Protein AF-A0A6J3FGK7-F1 (afdb_monomer_lite)

pLDDT: mean 84.32, std 15.36, range [31.31, 96.38]

Organism: Sapajus apella (NCBI:txid9515)

Sequence (147 aa):
MDGSLNFNWTGQDYKRGFGILNDKGEGEFWLGNDCLHLLTQSGSVLRVESEDWAGKEAYAEYHFRVGYEAKALQVSFYEGTAGDALIEGSVEEGTEYTSHNNMQFSTFDRDADQWEESCAEVYGGGWWYQLPSSQSQWRLLPLWGLL

Structure (mmCIF, N/CA/C/O backbone):
data_AF-A0A6J3FGK7-F1
#
_entry.id   AF-A0A6J3FGK7-F1
#
loop_
_atom_site.group_PDB
_atom_site.id
_atom_site.type_symbol
_atom_site.label_atom_id
_atom_site.label_alt_id
_atom_site.label_comp_id
_atom_site.label_asym_id
_atom_site.label_entity_id
_atom_site.label_seq_id
_atom_site.pdbx_PDB_ins_code
_atom_site.Cartn_x
_atom_site.Cartn_y
_atom_site.Cartn_z
_atom_site.occupancy
_atom_site.B_iso_or_equiv
_atom_site.auth_seq_id
_atom_site.auth_comp_id
_atom_site.auth_asym_id
_atom_site.auth_atom_id
_atom_site.pdbx_PDB_model_num
ATOM 1 N N . MET A 1 1 ? 12.632 -12.298 -0.600 1.00 63.03 1 MET A N 1
ATOM 2 C CA . MET A 1 1 ? 12.355 -11.558 -1.851 1.00 63.03 1 MET A CA 1
ATOM 3 C C . MET A 1 1 ? 13.676 -11.200 -2.509 1.00 63.03 1 MET A C 1
ATOM 5 O O . MET A 1 1 ? 14.653 -11.044 -1.783 1.00 63.03 1 MET A O 1
ATOM 9 N N . ASP A 1 2 ? 13.742 -11.168 -3.840 1.00 72.94 2 ASP A N 1
ATOM 10 C CA . ASP A 1 2 ? 15.004 -11.060 -4.594 1.00 72.94 2 ASP A CA 1
ATOM 11 C C . ASP A 1 2 ? 15.118 -9.794 -5.462 1.00 72.94 2 ASP A C 1
ATOM 13 O O . ASP A 1 2 ? 16.180 -9.547 -6.035 1.00 72.94 2 ASP A O 1
ATOM 17 N N . GLY A 1 3 ? 14.070 -8.964 -5.511 1.00 76.25 3 GLY A N 1
ATOM 18 C CA . GLY A 1 3 ? 14.032 -7.707 -6.256 1.00 76.25 3 GLY A CA 1
ATOM 19 C C . GLY A 1 3 ? 14.060 -7.895 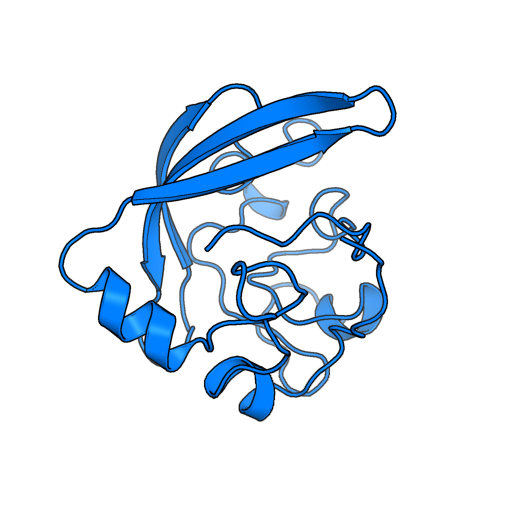-7.772 1.00 76.25 3 GLY A C 1
ATOM 20 O O . GLY A 1 3 ? 14.494 -6.993 -8.491 1.00 76.25 3 GLY A O 1
ATOM 21 N N . SER A 1 4 ? 13.678 -9.074 -8.266 1.00 79.62 4 SER A N 1
ATOM 22 C CA . SER A 1 4 ? 13.744 -9.411 -9.689 1.00 79.62 4 SER A CA 1
ATOM 23 C C . SER A 1 4 ? 12.574 -8.849 -10.500 1.00 79.62 4 SER A C 1
ATOM 25 O O . SER A 1 4 ? 12.721 -8.628 -11.708 1.00 79.62 4 SER A O 1
ATOM 27 N N . LEU A 1 5 ? 11.429 -8.580 -9.866 1.00 82.50 5 LEU A N 1
ATOM 28 C CA . LEU A 1 5 ? 10.261 -8.004 -10.516 1.00 82.50 5 LEU A CA 1
ATOM 29 C C . LEU A 1 5 ? 10.319 -6.472 -10.475 1.00 82.50 5 LEU A C 1
ATOM 31 O O . LEU A 1 5 ? 10.303 -5.844 -9.420 1.00 82.50 5 LEU A O 1
ATOM 35 N N . ASN A 1 6 ? 10.315 -5.843 -11.651 1.00 85.69 6 ASN A N 1
ATOM 36 C CA . ASN A 1 6 ? 10.033 -4.413 -11.747 1.00 85.69 6 ASN A CA 1
ATOM 37 C C . ASN A 1 6 ? 8.539 -4.192 -11.480 1.00 85.69 6 ASN A C 1
ATOM 39 O O . ASN A 1 6 ? 7.727 -4.883 -12.081 1.00 85.69 6 ASN A O 1
ATOM 43 N N . PHE A 1 7 ? 8.176 -3.237 -10.625 1.00 89.75 7 PHE A N 1
ATOM 44 C CA . PHE A 1 7 ? 6.780 -2.903 -10.320 1.00 89.75 7 PHE A CA 1
ATOM 45 C C . PHE A 1 7 ? 6.258 -1.689 -11.106 1.00 89.75 7 PHE A C 1
ATOM 47 O O . PHE A 1 7 ? 5.099 -1.320 -10.965 1.00 89.75 7 PHE A O 1
ATOM 54 N N . ASN A 1 8 ? 7.059 -1.073 -11.978 1.00 91.62 8 ASN A N 1
ATOM 55 C CA . ASN A 1 8 ? 6.625 0.059 -12.798 1.00 91.62 8 ASN A CA 1
ATOM 56 C C . ASN A 1 8 ? 5.757 -0.388 -13.994 1.00 91.62 8 ASN A C 1
ATOM 58 O O . ASN A 1 8 ? 6.203 -0.378 -15.143 1.00 91.62 8 ASN A O 1
ATOM 62 N N . TRP A 1 9 ? 4.528 -0.819 -13.703 1.00 93.38 9 TRP A N 1
ATOM 63 C CA . TRP A 1 9 ? 3.540 -1.314 -14.667 1.00 93.38 9 TRP A CA 1
ATOM 64 C C . TRP A 1 9 ? 2.370 -0.349 -14.873 1.00 93.38 9 TRP A C 1
ATOM 66 O O . TRP A 1 9 ? 2.145 0.563 -14.076 1.00 93.38 9 TRP A O 1
ATOM 76 N N . THR A 1 10 ? 1.617 -0.562 -15.956 1.00 95.06 10 THR A N 1
ATOM 77 C CA . THR A 1 10 ? 0.468 0.284 -16.306 1.00 95.06 10 THR A CA 1
ATOM 78 C C . THR A 1 10 ? -0.690 0.102 -15.328 1.00 95.06 10 THR A C 1
ATOM 80 O O . THR A 1 10 ? -0.820 -0.929 -14.657 1.00 95.06 10 THR A O 1
ATOM 83 N N . GLY A 1 11 ? -1.625 1.051 -15.320 1.00 93.44 11 GLY A N 1
ATOM 84 C CA . GLY A 1 11 ? -2.871 0.923 -14.566 1.00 93.44 11 GLY A CA 1
ATOM 85 C C . GLY A 1 11 ? -3.690 -0.311 -14.967 1.00 93.44 11 GLY A C 1
ATOM 86 O O . GLY A 1 11 ? -4.378 -0.901 -14.131 1.00 93.44 11 GLY A O 1
ATOM 87 N N . GLN A 1 12 ? -3.604 -0.747 -16.230 1.00 95.12 12 GLN A N 1
ATOM 88 C CA . GLN A 1 12 ? -4.272 -1.967 -16.694 1.00 95.12 12 GLN A CA 1
ATOM 89 C C . GLN A 1 12 ? -3.632 -3.236 -16.116 1.00 95.12 12 GLN A C 1
ATOM 91 O O . GLN A 1 12 ? -4.358 -4.169 -15.760 1.00 95.12 12 GLN A O 1
ATOM 96 N N . ASP A 1 13 ? -2.308 -3.269 -16.003 1.00 95.56 13 ASP A N 1
ATOM 97 C CA . ASP A 1 13 ? -1.581 -4.393 -15.411 1.00 95.56 13 ASP A CA 1
ATOM 98 C C . ASP A 1 13 ? -1.860 -4.477 -13.909 1.00 95.56 13 ASP A C 1
ATOM 100 O O . ASP A 1 13 ? -2.252 -5.531 -13.419 1.00 95.56 13 ASP A O 1
ATOM 104 N N . TYR A 1 14 ? -1.801 -3.352 -13.189 1.00 94.38 14 TYR A N 1
ATOM 105 C CA . TYR A 1 14 ? -2.174 -3.284 -11.771 1.00 94.38 14 TYR A CA 1
ATOM 106 C C . TYR A 1 14 ? -3.629 -3.680 -11.507 1.00 94.38 14 TYR A C 1
ATOM 108 O O . TYR A 1 14 ? -3.944 -4.242 -10.458 1.00 94.38 14 TYR A O 1
ATOM 116 N N . LYS A 1 15 ? -4.534 -3.434 -12.460 1.00 93.75 15 LYS A N 1
ATOM 117 C CA . LYS A 1 15 ? -5.927 -3.885 -12.371 1.00 93.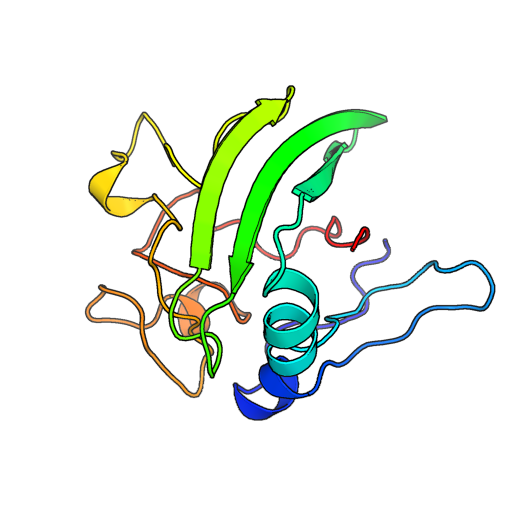75 15 LYS A CA 1
ATOM 118 C C . LYS A 1 15 ? -6.049 -5.411 -12.454 1.00 93.75 15 LYS A C 1
ATOM 120 O O . LYS A 1 15 ? -6.829 -5.989 -11.700 1.00 93.75 15 LYS A O 1
ATOM 125 N N . ARG A 1 16 ? -5.275 -6.048 -13.340 1.00 94.88 16 ARG A N 1
ATOM 126 C CA . ARG A 1 16 ? -5.302 -7.501 -13.598 1.00 94.88 16 ARG A CA 1
ATOM 127 C C . ARG A 1 16 ? -4.434 -8.322 -12.645 1.00 94.88 16 ARG A C 1
ATOM 129 O O . ARG A 1 16 ? -4.770 -9.474 -12.397 1.00 94.88 16 ARG A O 1
ATOM 136 N N . GLY A 1 17 ? -3.361 -7.733 -12.134 1.00 94.25 17 GLY A N 1
ATOM 137 C CA . GLY A 1 17 ? -2.305 -8.431 -11.413 1.00 94.25 17 GLY A CA 1
ATOM 138 C C . GLY A 1 17 ? -1.183 -8.915 -12.335 1.00 94.25 17 GLY A C 1
ATOM 139 O O . GLY A 1 17 ? -1.370 -9.092 -13.541 1.00 94.25 17 GLY A O 1
ATOM 140 N N . PHE A 1 18 ? -0.001 -9.099 -11.757 1.00 94.56 18 PHE A N 1
ATOM 141 C CA . PHE A 1 18 ? 1.223 -9.522 -12.441 1.00 94.56 18 PHE A CA 1
ATOM 142 C C . PHE A 1 18 ? 2.198 -10.168 -11.447 1.00 94.56 18 PHE A C 1
ATOM 144 O O . PHE A 1 18 ? 1.997 -10.091 -10.240 1.00 94.56 18 PHE A O 1
ATOM 151 N N . GLY A 1 19 ? 3.270 -10.781 -11.949 1.00 92.19 19 GLY A N 1
ATOM 152 C CA . GLY A 1 19 ? 4.246 -11.510 -11.133 1.00 92.19 19 GLY A CA 1
ATOM 153 C C . GLY A 1 19 ? 3.903 -12.988 -10.959 1.00 92.19 19 GLY A C 1
ATOM 154 O O . GLY A 1 19 ? 2.936 -13.489 -11.538 1.00 92.19 19 GLY A O 1
ATOM 155 N N . ILE A 1 20 ? 4.768 -13.714 -10.250 1.00 89.75 20 ILE A N 1
ATOM 156 C CA . ILE A 1 20 ? 4.742 -15.182 -10.194 1.00 89.75 20 ILE A CA 1
ATOM 157 C C . ILE A 1 20 ? 5.121 -15.645 -8.790 1.00 89.75 20 ILE A C 1
ATOM 159 O O . ILE A 1 20 ? 6.101 -15.176 -8.217 1.00 89.75 20 ILE A O 1
ATOM 163 N N . LEU A 1 21 ? 4.370 -16.623 -8.287 1.00 86.88 21 LEU A N 1
ATOM 164 C CA . LEU A 1 21 ? 4.712 -17.399 -7.101 1.00 86.88 21 LEU A CA 1
ATOM 165 C C . LEU A 1 21 ? 5.201 -18.788 -7.513 1.00 86.88 21 LEU A C 1
ATOM 167 O O . LEU A 1 21 ? 4.692 -19.376 -8.471 1.00 86.88 21 LEU A O 1
ATOM 171 N N . ASN A 1 22 ? 6.177 -19.321 -6.786 1.00 88.81 22 ASN A N 1
ATOM 172 C CA . ASN A 1 22 ? 6.575 -20.718 -6.901 1.00 88.81 22 ASN A CA 1
ATOM 173 C C . ASN A 1 22 ? 5.594 -21.638 -6.141 1.00 88.81 22 ASN A C 1
ATOM 175 O O . ASN A 1 22 ? 4.685 -21.181 -5.448 1.00 88.81 22 ASN A O 1
ATOM 179 N N . ASP A 1 23 ? 5.811 -22.953 -6.217 1.00 91.50 23 ASP A N 1
ATOM 180 C CA . ASP A 1 23 ? 4.948 -23.959 -5.573 1.00 91.50 23 ASP A CA 1
ATOM 181 C C . ASP A 1 23 ? 4.896 -23.865 -4.032 1.00 91.50 23 ASP A C 1
ATOM 183 O O . ASP A 1 23 ? 4.075 -24.526 -3.396 1.00 91.50 23 ASP A O 1
ATOM 187 N N . LYS A 1 24 ? 5.775 -23.065 -3.416 1.00 88.50 24 LYS A N 1
ATOM 188 C CA . LYS A 1 24 ? 5.813 -22.797 -1.972 1.00 88.50 24 LYS A CA 1
ATOM 189 C C . LYS A 1 24 ? 5.143 -21.474 -1.587 1.00 88.50 24 LYS A C 1
ATOM 191 O O . LYS A 1 24 ? 5.144 -21.132 -0.410 1.00 88.50 24 LYS A O 1
ATOM 196 N N . GLY A 1 25 ? 4.583 -20.742 -2.551 1.00 84.38 25 GLY A N 1
ATOM 197 C CA . GLY A 1 25 ? 4.017 -19.412 -2.325 1.00 84.38 25 GLY A CA 1
ATOM 198 C C . GLY A 1 25 ? 5.071 -18.309 -2.205 1.00 84.38 25 GLY A C 1
ATOM 199 O O . GLY A 1 25 ? 4.755 -17.220 -1.744 1.00 84.38 25 GLY A O 1
ATOM 200 N N . GLU A 1 26 ? 6.315 -18.568 -2.612 1.00 85.62 26 GLU A N 1
ATOM 201 C CA . GLU A 1 26 ? 7.391 -17.577 -2.578 1.00 85.62 26 GLU A CA 1
ATOM 202 C C . GLU A 1 26 ? 7.526 -16.923 -3.959 1.00 85.62 26 GLU A C 1
ATOM 204 O O . GLU A 1 26 ? 7.550 -17.608 -4.985 1.00 85.62 26 GLU A O 1
ATOM 209 N N . GLY A 1 27 ? 7.644 -15.601 -3.995 1.00 87.19 27 GLY A N 1
ATOM 210 C CA . GLY A 1 27 ? 7.825 -14.838 -5.225 1.00 87.19 27 GLY A CA 1
ATOM 211 C C . GLY A 1 27 ? 7.409 -13.385 -5.052 1.00 87.19 27 GLY A C 1
ATOM 212 O O . GLY A 1 27 ? 7.009 -12.970 -3.966 1.00 87.19 27 GLY A O 1
ATOM 213 N N . GLU A 1 28 ? 7.513 -12.620 -6.132 1.00 88.56 28 GLU A N 1
ATOM 214 C CA . GLU A 1 28 ? 7.091 -11.222 -6.187 1.00 88.56 28 GLU A CA 1
ATOM 215 C C . GLU A 1 28 ? 5.897 -11.125 -7.131 1.00 88.56 28 GLU A C 1
ATOM 217 O O . GLU A 1 28 ? 5.937 -11.617 -8.266 1.00 88.56 28 GLU A O 1
ATOM 222 N N . PHE A 1 29 ? 4.807 -10.535 -6.649 1.00 91.94 29 PHE A N 1
ATOM 223 C CA . PHE A 1 29 ? 3.589 -10.389 -7.430 1.00 91.94 29 PHE A CA 1
ATOM 224 C C . PHE A 1 29 ? 2.703 -9.263 -6.901 1.00 91.94 29 PHE A C 1
ATOM 226 O O . PHE A 1 29 ? 2.830 -8.811 -5.765 1.00 91.94 29 PHE A O 1
ATOM 233 N N . TRP A 1 30 ? 1.777 -8.832 -7.749 1.00 93.81 30 TRP A N 1
ATOM 234 C CA . TRP A 1 30 ? 0.644 -7.995 -7.396 1.00 93.81 30 TRP A CA 1
ATOM 235 C C . TRP A 1 30 ? -0.638 -8.743 -7.748 1.00 93.81 30 TRP A C 1
ATOM 237 O O . TRP A 1 30 ? -0.835 -9.125 -8.901 1.00 93.81 30 TRP A O 1
ATOM 247 N N . LEU A 1 31 ? -1.525 -8.944 -6.772 1.00 92.81 31 LEU A N 1
ATOM 248 C CA . LEU A 1 31 ? -2.738 -9.757 -6.939 1.00 92.81 31 LEU A CA 1
ATOM 249 C C . LEU A 1 31 ? -3.724 -9.187 -7.974 1.00 92.81 31 LEU A C 1
ATOM 251 O O . LEU A 1 31 ? -4.490 -9.930 -8.585 1.00 92.81 31 LEU A O 1
ATOM 255 N N . GLY A 1 32 ? -3.713 -7.868 -8.167 1.00 93.81 32 GLY A N 1
ATOM 256 C CA . GLY A 1 32 ? -4.637 -7.164 -9.048 1.00 93.81 32 GLY A CA 1
ATOM 257 C C . GLY A 1 32 ? -5.730 -6.425 -8.282 1.00 93.81 32 GLY A C 1
ATOM 258 O O . GLY A 1 32 ? -6.396 -6.978 -7.404 1.00 93.81 32 GLY A O 1
ATOM 259 N N . ASN A 1 33 ? -5.951 -5.162 -8.640 1.00 94.25 33 ASN A N 1
ATOM 260 C CA . ASN A 1 33 ? -6.866 -4.283 -7.912 1.00 94.25 33 ASN A CA 1
ATOM 261 C C . ASN A 1 33 ? -8.332 -4.727 -8.002 1.00 94.25 33 ASN A C 1
ATOM 263 O O . ASN A 1 33 ? -9.086 -4.517 -7.053 1.00 94.25 33 ASN A O 1
ATOM 267 N N . ASP A 1 34 ? -8.742 -5.367 -9.102 1.00 93.81 34 ASP A N 1
ATOM 268 C CA . ASP A 1 34 ? -10.099 -5.918 -9.213 1.00 93.81 34 ASP A CA 1
ATOM 269 C C . ASP A 1 34 ? -10.302 -7.095 -8.252 1.00 93.81 34 ASP A C 1
ATOM 271 O O . ASP A 1 34 ? -11.359 -7.216 -7.632 1.00 93.81 34 ASP A O 1
ATOM 275 N N . CYS A 1 35 ? -9.276 -7.930 -8.074 1.00 92.88 35 CYS A N 1
ATOM 276 C CA . CYS A 1 35 ? -9.305 -9.026 -7.111 1.00 92.88 35 CYS A CA 1
ATOM 277 C C . CYS A 1 35 ? -9.363 -8.484 -5.675 1.00 92.88 35 CYS A C 1
ATOM 279 O O . CYS A 1 35 ? -10.245 -8.868 -4.907 1.00 92.88 35 CYS A O 1
ATOM 281 N N . LEU A 1 36 ? -8.503 -7.514 -5.342 1.00 93.56 36 LEU A N 1
ATOM 282 C CA . LEU A 1 36 ? -8.505 -6.843 -4.035 1.00 93.56 36 LEU A CA 1
ATOM 283 C C . LEU A 1 36 ? -9.858 -6.189 -3.724 1.00 93.56 36 LEU A C 1
ATOM 285 O O . LEU A 1 36 ? -10.372 -6.313 -2.611 1.00 93.56 36 LEU A O 1
ATOM 289 N N . HIS A 1 37 ? -10.470 -5.528 -4.709 1.00 93.06 37 HIS A N 1
ATOM 290 C CA . HIS A 1 37 ? -11.799 -4.947 -4.553 1.00 93.06 37 HIS A CA 1
ATOM 291 C C . HIS A 1 37 ? -12.837 -6.005 -4.167 1.00 93.06 37 HIS A C 1
ATOM 293 O O . HIS A 1 37 ? -13.619 -5.770 -3.251 1.00 93.06 37 HIS A O 1
ATOM 299 N N . LEU A 1 38 ? -12.838 -7.161 -4.839 1.00 93.12 38 LEU A N 1
ATOM 300 C CA . LEU A 1 38 ? -13.787 -8.247 -4.583 1.00 93.12 38 LEU A CA 1
ATOM 301 C C . LEU A 1 38 ? -13.560 -8.912 -3.221 1.00 93.12 38 LEU A C 1
ATOM 303 O O . LEU A 1 38 ? -14.524 -9.135 -2.489 1.00 93.12 38 LEU A O 1
ATOM 307 N N . LEU A 1 39 ? -12.305 -9.188 -2.860 1.00 92.62 39 LEU A N 1
ATOM 308 C CA . LEU A 1 39 ? -11.955 -9.844 -1.596 1.00 92.62 39 LEU A CA 1
ATOM 309 C C . LEU A 1 39 ? -12.330 -9.003 -0.374 1.00 92.62 39 LEU A C 1
ATOM 311 O O . LEU A 1 39 ? -12.675 -9.552 0.668 1.00 92.62 39 LEU A O 1
ATOM 315 N N . THR A 1 40 ? -12.322 -7.677 -0.515 1.00 93.31 40 THR A N 1
ATOM 316 C CA . THR A 1 40 ? -12.476 -6.752 0.614 1.00 93.31 40 THR A CA 1
ATOM 317 C C . THR A 1 40 ? -13.885 -6.185 0.797 1.00 93.31 40 THR A C 1
ATOM 319 O O . THR A 1 40 ? -14.122 -5.346 1.667 1.00 93.31 40 THR A O 1
ATOM 322 N N . GLN A 1 41 ? -14.873 -6.646 0.017 1.00 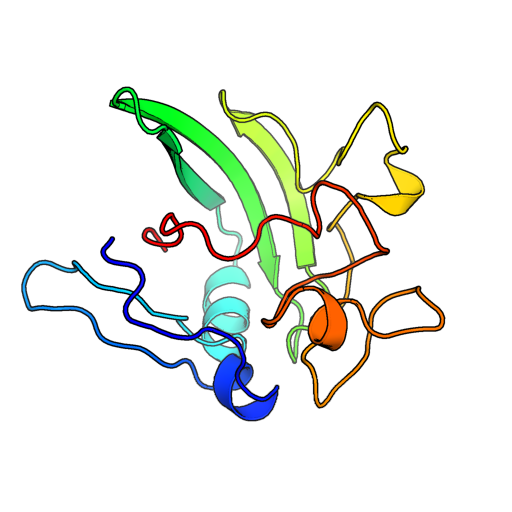89.69 41 GLN A N 1
ATOM 323 C CA . GLN A 1 41 ? -16.246 -6.121 0.090 1.00 89.69 41 GLN A CA 1
ATOM 324 C C . GLN A 1 41 ? -16.981 -6.471 1.389 1.00 89.69 41 GLN A C 1
ATOM 326 O O . GLN A 1 41 ? -17.879 -5.732 1.792 1.00 89.69 41 GLN A O 1
ATOM 331 N N . SER A 1 42 ? -16.643 -7.597 2.022 1.00 87.12 42 SER A N 1
ATOM 332 C CA . SER A 1 42 ? -17.369 -8.139 3.184 1.00 87.12 42 SER A CA 1
ATOM 333 C C . SER A 1 42 ? -16.666 -7.902 4.524 1.00 87.12 42 SER A C 1
ATOM 335 O O . SER A 1 42 ? -17.064 -8.486 5.528 1.00 87.12 42 SER A O 1
ATOM 337 N N . GLY A 1 43 ? -15.663 -7.020 4.545 1.00 83.94 43 GLY A N 1
ATOM 338 C CA . GLY A 1 43 ? -14.807 -6.782 5.703 1.00 83.94 43 GLY A CA 1
ATOM 339 C C . GLY A 1 43 ? -13.598 -7.712 5.689 1.00 83.94 43 GLY A C 1
ATOM 340 O O . GLY A 1 43 ? -13.733 -8.934 5.670 1.00 83.94 43 GLY A O 1
ATOM 341 N N . SER A 1 44 ? -12.410 -7.116 5.686 1.00 92.25 44 SER A N 1
ATOM 342 C CA . SER A 1 44 ? -11.139 -7.832 5.640 1.00 92.25 44 SER A CA 1
ATOM 343 C C . SER A 1 44 ? -10.116 -7.142 6.523 1.00 92.25 44 SER A C 1
ATOM 345 O O . SER A 1 44 ? -10.170 -5.925 6.716 1.00 92.25 44 SER A O 1
ATOM 347 N N . VAL A 1 45 ? -9.180 -7.936 7.032 1.00 93.56 45 VAL A N 1
ATOM 348 C CA . VAL A 1 45 ? -7.979 -7.438 7.693 1.00 93.56 45 VAL A CA 1
ATOM 349 C C . VAL A 1 45 ? -6.835 -7.544 6.695 1.00 93.56 45 VAL A C 1
ATOM 351 O O . VAL A 1 45 ? -6.590 -8.622 6.155 1.00 93.56 45 VAL A O 1
ATOM 354 N N . LEU A 1 46 ? -6.168 -6.426 6.426 1.00 93.19 46 LEU A N 1
ATOM 355 C CA . LEU A 1 46 ? -4.869 -6.411 5.764 1.00 93.19 46 LEU A CA 1
ATOM 356 C C . LEU A 1 46 ? -3.808 -6.572 6.844 1.00 93.19 46 LEU A C 1
ATOM 358 O O . LEU A 1 46 ? -3.790 -5.775 7.779 1.00 93.19 46 LEU A O 1
ATOM 362 N N . ARG A 1 47 ? -2.921 -7.553 6.687 1.00 94.00 47 ARG A N 1
ATOM 363 C CA . ARG A 1 47 ? -1.725 -7.714 7.510 1.00 94.00 47 ARG A CA 1
ATOM 364 C C . ARG A 1 47 ? -0.502 -7.490 6.633 1.00 94.00 47 ARG A C 1
ATOM 366 O O . ARG A 1 47 ? -0.295 -8.225 5.677 1.00 94.00 47 ARG A O 1
ATOM 373 N N . VAL A 1 48 ? 0.269 -6.459 6.952 1.00 91.25 48 VAL A N 1
ATOM 374 C CA . VAL A 1 48 ? 1.552 -6.158 6.317 1.00 91.25 48 VAL A CA 1
ATOM 375 C C . VAL A 1 48 ? 2.647 -6.664 7.238 1.00 91.25 48 VAL A C 1
ATOM 377 O O . VAL A 1 48 ? 2.688 -6.279 8.405 1.00 91.25 48 VAL A O 1
ATOM 380 N N . GLU A 1 49 ? 3.527 -7.508 6.716 1.00 91.56 49 GLU A N 1
ATOM 381 C CA . GLU A 1 49 ? 4.708 -8.005 7.420 1.00 91.56 49 GLU A CA 1
ATOM 382 C C . GLU A 1 49 ? 5.963 -7.474 6.730 1.00 91.56 49 GLU A C 1
ATOM 384 O O . GLU A 1 49 ? 6.036 -7.431 5.501 1.00 91.56 49 GLU A O 1
ATOM 389 N N . SER A 1 50 ? 6.940 -7.033 7.516 1.00 85.75 50 SER A N 1
ATOM 390 C CA . SER A 1 50 ? 8.211 -6.519 7.014 1.00 85.75 50 SER A CA 1
ATOM 391 C C . SER A 1 50 ? 9.373 -7.009 7.868 1.00 85.75 50 SER A C 1
ATOM 393 O O . 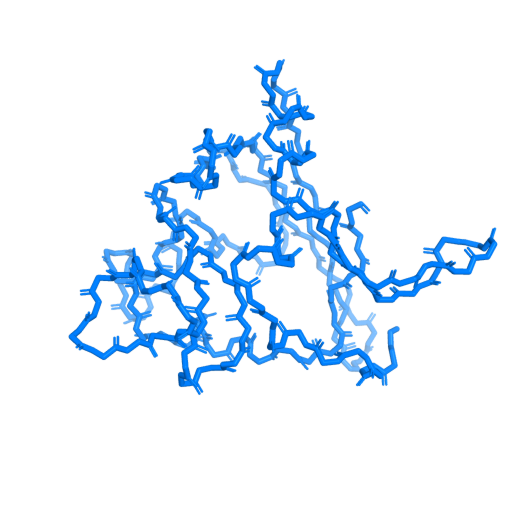SER A 1 50 ? 9.230 -7.235 9.068 1.00 85.75 50 SER A O 1
ATOM 395 N N . GLU A 1 51 ? 10.537 -7.164 7.243 1.00 87.88 51 GLU A N 1
ATOM 396 C CA . GLU A 1 51 ? 11.779 -7.586 7.889 1.00 87.88 51 GLU A CA 1
ATOM 397 C C . GLU A 1 51 ? 12.902 -6.635 7.465 1.00 87.88 51 GLU A C 1
ATOM 399 O O . GLU A 1 51 ? 13.060 -6.349 6.279 1.00 87.88 51 GLU A O 1
ATOM 404 N N . ASP A 1 52 ? 13.673 -6.109 8.417 1.00 83.56 52 ASP A N 1
ATOM 405 C CA . ASP A 1 52 ? 14.844 -5.293 8.094 1.00 83.56 52 ASP A CA 1
ATOM 406 C C . ASP A 1 52 ? 16.083 -6.142 7.749 1.00 83.56 52 ASP A C 1
ATOM 408 O O . ASP A 1 52 ? 16.127 -7.356 7.924 1.00 83.56 52 ASP A O 1
ATOM 412 N N . TRP A 1 53 ? 17.153 -5.492 7.285 1.00 82.75 53 TRP A N 1
ATOM 413 C CA . TRP A 1 53 ? 18.407 -6.169 6.921 1.00 82.75 53 TRP A CA 1
ATOM 414 C C . TRP A 1 53 ? 19.111 -6.882 8.088 1.00 82.75 53 TRP A C 1
ATOM 416 O O . TRP A 1 53 ? 20.047 -7.649 7.859 1.00 82.75 53 TRP A O 1
ATOM 426 N N . ALA A 1 54 ? 18.718 -6.594 9.331 1.00 89.94 54 ALA A N 1
ATOM 427 C CA . ALA A 1 54 ? 19.213 -7.253 10.533 1.00 89.94 54 ALA A CA 1
ATOM 428 C C . ALA A 1 54 ? 18.309 -8.423 10.973 1.00 89.94 54 ALA A C 1
ATOM 430 O O . ALA A 1 54 ? 18.580 -9.027 12.014 1.00 89.94 54 ALA A O 1
ATOM 431 N N . GLY A 1 55 ? 17.274 -8.755 10.194 1.00 87.06 55 GLY A N 1
ATOM 432 C CA . GLY A 1 55 ? 16.313 -9.816 10.486 1.00 87.06 55 GLY A CA 1
ATOM 433 C C . GLY A 1 55 ? 15.269 -9.420 11.528 1.00 87.06 55 GLY A C 1
ATOM 434 O O . GLY A 1 55 ? 14.671 -10.287 12.164 1.00 87.06 55 GLY A O 1
ATOM 435 N N . LYS A 1 56 ? 15.086 -8.121 11.794 1.00 89.19 56 LYS A N 1
ATOM 436 C CA . LYS A 1 56 ? 14.052 -7.655 12.717 1.00 89.19 56 LYS A CA 1
ATOM 437 C C . LYS A 1 56 ? 12.726 -7.556 11.980 1.00 89.19 56 LYS A C 1
ATOM 439 O O . LYS A 1 56 ? 12.579 -6.759 11.058 1.00 89.19 56 LYS A O 1
ATOM 444 N N . GLU A 1 57 ? 11.752 -8.302 12.475 1.00 90.81 57 GLU A N 1
ATOM 445 C CA . GLU A 1 57 ? 10.394 -8.306 11.950 1.00 90.81 57 GLU A CA 1
ATOM 446 C C . GLU A 1 57 ? 9.533 -7.199 12.577 1.00 90.81 57 GLU A C 1
ATOM 448 O O . GLU A 1 57 ? 9.649 -6.862 13.765 1.00 90.81 57 GLU A O 1
ATOM 453 N N . ALA A 1 58 ? 8.625 -6.656 11.776 1.00 90.88 58 ALA A N 1
ATOM 454 C CA . ALA A 1 58 ? 7.551 -5.781 12.204 1.00 90.88 58 ALA A CA 1
ATOM 455 C C . ALA A 1 58 ? 6.268 -6.114 11.435 1.00 90.88 58 ALA A C 1
ATOM 457 O O . ALA A 1 58 ? 6.304 -6.698 10.353 1.00 90.88 58 ALA A O 1
ATOM 458 N N . TYR A 1 59 ? 5.121 -5.745 12.002 1.00 92.56 59 TYR A N 1
ATOM 459 C CA . TYR A 1 59 ? 3.844 -5.908 11.314 1.00 92.56 59 TYR A CA 1
ATOM 460 C C . TYR A 1 59 ? 2.914 -4.720 11.537 1.00 92.56 59 TYR A C 1
ATOM 462 O O . TYR A 1 59 ? 3.061 -3.980 12.515 1.00 92.56 59 TYR A O 1
ATOM 470 N N . ALA A 1 60 ? 1.948 -4.573 10.639 1.00 93.19 60 ALA A N 1
ATOM 471 C CA . ALA A 1 60 ? 0.825 -3.654 10.752 1.00 93.19 60 ALA A CA 1
ATOM 472 C C . ALA A 1 60 ? -0.459 -4.338 10.273 1.00 93.19 60 ALA A C 1
ATOM 474 O O . ALA A 1 60 ? -0.476 -4.968 9.217 1.00 93.19 60 ALA A O 1
ATOM 475 N N . GLU A 1 61 ? -1.531 -4.199 11.040 1.00 96.38 61 GLU A N 1
ATOM 476 C CA . GLU A 1 61 ? -2.860 -4.699 10.714 1.00 96.38 61 GLU A CA 1
ATOM 477 C C . GLU A 1 61 ? -3.865 -3.562 10.594 1.00 96.38 61 GLU A C 1
ATOM 479 O O . GLU A 1 61 ? -3.884 -2.643 11.412 1.00 96.38 61 GLU A O 1
ATOM 484 N N . TYR A 1 62 ? -4.725 -3.668 9.580 1.00 94.94 62 TYR A N 1
ATOM 485 C CA . TYR A 1 62 ? -5.749 -2.681 9.260 1.00 94.94 62 TYR A CA 1
ATOM 486 C C . TYR A 1 62 ? -7.061 -3.348 8.877 1.00 94.94 62 TYR A C 1
ATOM 488 O O . TYR A 1 62 ? -7.063 -4.326 8.129 1.00 94.94 62 TYR A O 1
ATOM 496 N N . HIS A 1 63 ? -8.199 -2.764 9.259 1.00 95.50 63 HIS A N 1
ATOM 497 C CA . HIS A 1 63 ? -9.426 -3.022 8.508 1.00 95.50 63 HIS A CA 1
ATOM 498 C C . HIS A 1 63 ? -9.301 -2.354 7.146 1.00 95.50 63 HIS A C 1
ATOM 500 O O . HIS A 1 63 ? -9.119 -1.139 7.056 1.00 95.50 63 HIS A O 1
ATOM 506 N N . PHE A 1 64 ? -9.413 -3.155 6.094 1.00 91.50 64 PHE A N 1
ATOM 507 C CA . PHE A 1 64 ? -8.993 -2.776 4.756 1.00 91.50 64 PHE A CA 1
ATOM 508 C C . PHE A 1 64 ? -10.103 -3.002 3.740 1.00 91.50 64 PHE A C 1
ATOM 510 O O . PHE A 1 64 ? -10.748 -4.055 3.709 1.00 91.50 64 PHE A O 1
ATOM 517 N N . ARG A 1 65 ? -10.303 -2.003 2.881 1.00 93.94 65 ARG A N 1
ATOM 518 C CA . ARG A 1 65 ? -11.196 -2.083 1.734 1.00 93.94 65 ARG A CA 1
ATOM 519 C C . ARG A 1 65 ? -10.648 -1.316 0.546 1.00 93.94 65 ARG A C 1
ATOM 521 O O . ARG A 1 65 ? -10.221 -0.173 0.668 1.00 93.94 65 ARG A O 1
ATOM 528 N N . VAL A 1 66 ? -10.748 -1.931 -0.627 1.00 92.75 66 VAL A N 1
ATOM 529 C CA . VAL A 1 66 ? -10.440 -1.283 -1.903 1.00 92.75 66 VAL A CA 1
ATOM 530 C C . VAL A 1 66 ? -11.744 -0.929 -2.609 1.00 92.75 66 VAL A C 1
ATOM 532 O O . VAL A 1 66 ? -12.611 -1.778 -2.834 1.00 92.75 66 VAL A O 1
ATOM 535 N N . GLY A 1 67 ? -11.908 0.349 -2.944 1.00 89.69 67 GLY A N 1
ATOM 536 C CA . GLY A 1 67 ? -13.040 0.853 -3.716 1.00 89.69 67 GLY A CA 1
ATOM 537 C C . GLY A 1 67 ? -13.071 0.311 -5.149 1.00 89.69 67 GLY A C 1
ATOM 538 O O . GLY A 1 67 ? -12.071 -0.173 -5.678 1.00 89.69 67 GLY A O 1
ATOM 539 N N . TYR A 1 68 ? -14.231 0.414 -5.801 1.00 82.69 68 TYR A N 1
ATOM 540 C CA . TYR A 1 68 ? -14.384 0.009 -7.202 1.00 82.69 68 TYR A CA 1
ATOM 541 C C . TYR A 1 68 ? -13.367 0.739 -8.099 1.00 82.69 68 TYR A C 1
ATOM 543 O O . TYR A 1 68 ? -13.128 1.934 -7.921 1.00 82.69 68 TYR A O 1
ATOM 551 N N . GLU A 1 69 ? -12.759 0.024 -9.052 1.00 77.06 69 GLU A N 1
ATOM 552 C CA . GLU A 1 69 ? -11.680 0.533 -9.923 1.00 77.06 69 GLU A CA 1
ATOM 553 C C . GLU A 1 69 ? -10.452 1.087 -9.177 1.00 77.06 69 GLU A C 1
ATOM 555 O O . GLU A 1 69 ? -9.763 1.965 -9.701 1.00 77.06 69 GLU A O 1
ATOM 560 N N . ALA A 1 70 ? -10.176 0.586 -7.966 1.00 69.88 70 ALA A N 1
ATOM 561 C CA . ALA A 1 70 ? -9.079 1.043 -7.105 1.00 69.88 70 ALA A CA 1
ATOM 562 C C . ALA A 1 70 ? -9.159 2.535 -6.731 1.00 69.88 70 ALA A C 1
ATOM 564 O O . ALA A 1 70 ? -8.163 3.150 -6.358 1.00 69.88 70 ALA A O 1
ATOM 565 N N . LYS A 1 71 ? -10.350 3.134 -6.846 1.00 72.69 71 LYS A N 1
ATOM 566 C CA . LYS A 1 71 ? -10.543 4.583 -6.714 1.00 72.69 71 LYS A CA 1
ATOM 567 C C . LYS A 1 71 ? -10.445 5.107 -5.285 1.00 72.69 71 LYS A C 1
ATOM 569 O O . LYS A 1 71 ? -10.420 6.311 -5.117 1.00 72.69 71 LYS A O 1
ATOM 574 N N . ALA A 1 72 ? -10.426 4.253 -4.268 1.00 85.06 72 ALA A N 1
ATOM 575 C CA . ALA A 1 72 ? -10.160 4.689 -2.901 1.00 85.06 72 ALA A CA 1
ATOM 576 C C . ALA A 1 72 ? -9.622 3.522 -2.075 1.00 85.06 72 ALA A C 1
ATOM 578 O O . ALA A 1 72 ? -10.271 2.472 -2.006 1.00 85.06 72 ALA A O 1
ATOM 579 N N . LEU A 1 73 ? -8.469 3.712 -1.442 1.00 90.94 73 LEU A N 1
ATOM 580 C CA . LEU A 1 73 ? -8.047 2.895 -0.312 1.00 90.94 73 LEU A CA 1
ATOM 581 C C . LEU A 1 73 ? -8.847 3.316 0.916 1.00 90.94 73 LEU A C 1
ATOM 583 O O . LEU A 1 73 ? -8.856 4.486 1.265 1.00 90.94 73 LEU A O 1
ATOM 587 N N . GLN A 1 74 ? -9.518 2.390 1.584 1.00 93.81 74 GLN A N 1
ATOM 588 C CA . GLN A 1 74 ? -10.181 2.656 2.854 1.00 93.81 74 GLN A CA 1
ATOM 589 C C . GLN A 1 74 ? -9.508 1.812 3.920 1.00 93.81 74 GLN A C 1
ATOM 591 O O . GLN A 1 74 ? -9.626 0.585 3.914 1.00 93.81 74 GLN A O 1
ATOM 596 N N . VAL A 1 75 ? -8.808 2.487 4.823 1.00 93.44 75 VAL A N 1
ATOM 597 C CA . VAL A 1 75 ? -8.178 1.870 5.985 1.00 93.44 75 VAL A CA 1
ATOM 598 C C . VAL A 1 75 ? -8.720 2.489 7.262 1.00 93.44 75 VAL A C 1
ATOM 600 O O . VAL A 1 75 ? -9.008 3.684 7.349 1.00 93.44 75 VAL A O 1
ATOM 603 N N . SER A 1 76 ? -8.920 1.644 8.259 1.00 95.19 76 SER A N 1
ATOM 604 C CA . SER A 1 76 ? -9.353 2.041 9.595 1.00 95.19 76 SER A CA 1
ATOM 605 C C . SER A 1 76 ? -8.882 0.994 10.579 1.00 95.19 76 SER A C 1
ATOM 607 O O . SER A 1 76 ? -8.697 -0.146 10.164 1.00 95.19 76 SER A O 1
ATOM 609 N N . PHE A 1 77 ? -8.774 1.364 11.856 1.00 95.19 77 PHE A N 1
ATOM 610 C CA . PHE A 1 77 ? -8.182 0.518 12.892 1.00 95.19 77 PHE A CA 1
ATOM 611 C C . PHE A 1 77 ? -6.712 0.191 12.577 1.00 95.19 77 PHE A C 1
ATOM 613 O O . PHE A 1 77 ? -6.374 -0.203 11.469 1.00 95.19 77 PHE A O 1
ATOM 620 N N . TYR A 1 78 ? -5.831 0.388 1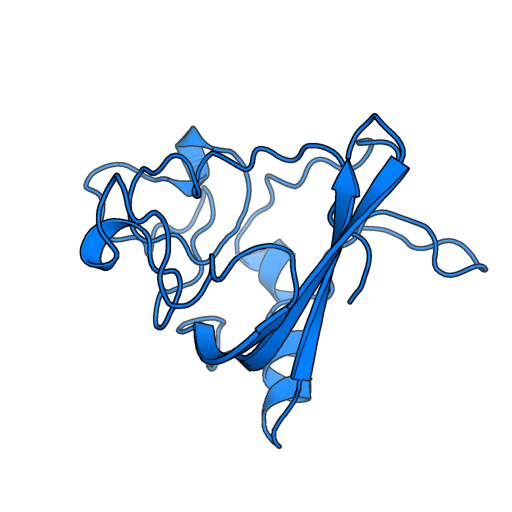3.549 1.00 95.00 78 TYR A N 1
ATOM 621 C CA . TYR A 1 78 ? -4.424 0.037 13.416 1.00 95.00 78 TYR A CA 1
ATOM 622 C C . TYR A 1 78 ? -3.985 -0.737 14.649 1.00 95.00 78 TYR A C 1
ATOM 624 O O . TYR A 1 78 ? -4.220 -0.308 15.783 1.00 95.00 78 TYR A O 1
ATOM 632 N N . GLU A 1 79 ? -3.311 -1.853 14.408 1.00 96.31 79 GLU A N 1
ATOM 633 C CA . GLU A 1 79 ? -2.587 -2.608 15.418 1.00 96.31 79 GLU A CA 1
ATOM 634 C C . GLU A 1 79 ? -1.268 -3.096 14.822 1.00 96.31 79 GLU A C 1
ATOM 636 O O . GLU A 1 79 ? -1.233 -3.628 13.716 1.00 96.31 79 GLU A O 1
ATOM 641 N N . GLY A 1 80 ? -0.159 -2.912 15.533 1.00 94.31 80 GLY A N 1
ATOM 642 C CA . GLY A 1 80 ? 1.124 -3.387 15.039 1.00 94.31 80 GLY A CA 1
ATOM 643 C C . GLY A 1 80 ? 2.335 -2.709 15.647 1.00 94.31 80 GLY A C 1
ATOM 644 O O . GLY A 1 80 ? 2.245 -1.821 16.498 1.00 94.31 80 GLY A O 1
ATOM 645 N N . THR A 1 81 ? 3.495 -3.147 15.175 1.00 93.25 81 THR A N 1
ATOM 646 C CA . THR A 1 81 ? 4.821 -2.690 15.600 1.00 93.25 81 THR A CA 1
ATOM 647 C C . THR A 1 81 ? 5.563 -1.904 14.518 1.00 93.25 81 THR A C 1
ATOM 649 O O . THR A 1 81 ? 6.595 -1.311 14.826 1.00 93.25 81 THR A O 1
ATOM 652 N N . ALA A 1 82 ? 5.055 -1.881 13.280 1.00 88.25 82 ALA A N 1
ATOM 653 C CA . ALA A 1 82 ? 5.689 -1.205 12.144 1.00 88.25 82 ALA A CA 1
ATOM 654 C C . ALA A 1 82 ? 5.431 0.315 12.092 1.00 88.25 82 ALA A C 1
ATOM 656 O O . ALA A 1 82 ? 6.143 1.028 11.390 1.00 88.25 82 ALA A O 1
ATOM 657 N N . GLY A 1 83 ? 4.463 0.815 12.866 1.00 89.88 83 GLY A N 1
ATOM 658 C CA . GLY A 1 83 ? 3.986 2.197 12.802 1.00 89.88 83 GLY A CA 1
ATOM 659 C C . GLY A 1 83 ? 2.797 2.346 11.851 1.00 89.88 83 GLY A C 1
ATOM 660 O O . GLY A 1 83 ? 2.637 1.571 10.909 1.00 89.88 83 GLY A O 1
ATOM 661 N N . ASP A 1 84 ? 1.945 3.339 12.111 1.00 90.75 84 ASP A N 1
ATOM 662 C CA . ASP A 1 84 ? 0.717 3.546 11.343 1.00 90.75 84 ASP A CA 1
ATOM 663 C C . ASP A 1 84 ? 0.951 4.403 10.086 1.00 90.75 84 ASP A C 1
ATOM 665 O O . ASP A 1 84 ? 0.626 5.588 10.037 1.00 90.75 84 ASP A O 1
ATOM 669 N N . ALA A 1 85 ? 1.529 3.798 9.051 1.00 89.25 85 ALA A N 1
ATOM 670 C CA . ALA A 1 85 ? 1.851 4.516 7.819 1.00 89.25 85 ALA A CA 1
ATOM 671 C C . ALA A 1 85 ? 0.618 4.833 6.951 1.00 89.25 85 ALA A C 1
ATOM 673 O O . ALA A 1 85 ? 0.617 5.831 6.237 1.00 89.25 85 ALA A O 1
ATOM 674 N N . LEU A 1 86 ? -0.432 4.000 6.977 1.00 90.62 86 LEU A N 1
ATOM 675 C CA . LEU A 1 86 ? -1.568 4.167 6.061 1.00 90.62 86 LEU A CA 1
ATOM 676 C C . LEU A 1 86 ? -2.605 5.184 6.553 1.00 90.62 86 LEU A C 1
ATOM 678 O O . LEU A 1 86 ? -3.218 5.850 5.716 1.00 90.62 86 LEU A O 1
ATOM 682 N N . ILE A 1 87 ? -2.823 5.299 7.869 1.00 91.50 87 ILE A N 1
ATOM 683 C CA . ILE A 1 87 ? -3.797 6.239 8.442 1.00 91.50 87 ILE A CA 1
ATOM 684 C C . ILE A 1 87 ? -3.099 7.531 8.872 1.00 91.50 87 ILE A C 1
ATOM 686 O O . ILE A 1 87 ? -3.490 8.597 8.396 1.00 91.50 87 ILE A O 1
ATOM 690 N N . GLU A 1 88 ? -2.074 7.445 9.725 1.00 89.00 88 GLU A N 1
ATOM 691 C CA . GLU A 1 88 ? -1.404 8.620 10.310 1.00 89.00 88 GLU A CA 1
ATOM 692 C C . GLU A 1 88 ? -0.298 9.190 9.411 1.00 89.00 88 GLU A C 1
ATOM 694 O O . GLU A 1 88 ? -0.030 10.391 9.452 1.00 89.00 88 GLU A O 1
ATOM 699 N N . GLY A 1 89 ? 0.325 8.352 8.579 1.00 85.50 89 GLY A N 1
ATOM 700 C CA . GLY A 1 89 ? 1.417 8.768 7.701 1.00 85.50 89 GLY A CA 1
ATOM 701 C C . GLY A 1 89 ? 2.680 9.174 8.472 1.00 85.50 89 GLY A C 1
ATOM 702 O O . GLY A 1 89 ? 2.989 8.656 9.547 1.00 85.50 89 GLY A O 1
ATOM 703 N N . SER A 1 90 ? 3.455 10.097 7.906 1.00 83.38 90 SER A N 1
ATOM 704 C CA . SER A 1 90 ? 4.627 10.685 8.554 1.00 83.38 90 SER A CA 1
ATOM 705 C C . SER A 1 90 ? 4.214 11.793 9.519 1.00 83.38 90 SER A C 1
ATOM 707 O O . SER A 1 90 ? 3.691 12.830 9.114 1.00 83.38 90 SER A O 1
ATOM 709 N N . VAL A 1 91 ? 4.544 11.615 10.799 1.00 77.75 91 VAL A N 1
ATOM 710 C CA . VAL A 1 91 ? 4.336 12.637 11.840 1.00 77.75 91 VAL A CA 1
ATOM 711 C C . VAL A 1 91 ? 5.166 13.898 11.575 1.00 77.75 91 VAL A C 1
ATOM 713 O O . VAL A 1 91 ? 4.748 14.996 11.931 1.00 77.75 91 VAL A O 1
ATOM 716 N N . GLU A 1 92 ? 6.343 13.755 10.961 1.00 81.62 92 GLU A N 1
ATOM 717 C CA . GLU A 1 92 ? 7.239 14.885 10.696 1.00 81.62 92 GLU A CA 1
ATOM 718 C C . GLU A 1 92 ? 6.771 15.738 9.514 1.00 81.62 92 GLU A C 1
ATOM 720 O O . GLU A 1 92 ? 6.917 16.959 9.540 1.00 81.62 92 GLU A O 1
ATOM 725 N N . GLU A 1 93 ? 6.214 15.098 8.484 1.00 80.69 93 GLU A N 1
ATOM 726 C CA . GLU A 1 93 ? 5.759 15.777 7.266 1.00 80.69 93 GLU A CA 1
ATOM 727 C C . GLU A 1 93 ? 4.295 16.223 7.371 1.00 80.69 93 GLU A C 1
ATOM 729 O O . GLU A 1 93 ? 3.923 17.215 6.751 1.00 80.69 93 GLU A O 1
ATOM 734 N N . GLY A 1 94 ? 3.491 15.549 8.198 1.00 81.88 94 GLY A N 1
ATOM 735 C CA . GLY A 1 94 ? 2.078 15.837 8.425 1.00 81.88 94 GLY A CA 1
ATOM 736 C C . GLY A 1 94 ? 1.166 14.793 7.782 1.00 81.88 94 GLY A C 1
ATOM 737 O O . GLY A 1 94 ? 1.328 14.411 6.617 1.00 81.88 94 GLY A O 1
ATOM 738 N N . THR A 1 95 ? 0.175 14.336 8.545 1.00 84.50 95 THR A N 1
ATOM 739 C CA . THR A 1 95 ? -0.817 13.337 8.120 1.00 84.50 95 THR A CA 1
ATOM 740 C C . THR A 1 95 ? -1.588 13.785 6.885 1.00 84.50 95 THR A C 1
ATOM 742 O O . THR A 1 95 ? -1.890 12.978 6.013 1.00 84.50 95 THR A O 1
ATOM 745 N N . GLU A 1 96 ? -1.876 15.080 6.761 1.00 84.25 96 GLU A N 1
ATOM 746 C CA . GLU A 1 96 ? -2.623 15.635 5.636 1.00 84.25 96 GLU A CA 1
ATOM 747 C C . GLU A 1 96 ? -1.888 15.548 4.293 1.00 84.25 96 GLU A C 1
ATOM 749 O O . GLU A 1 96 ? -2.528 15.746 3.262 1.00 84.25 96 GLU A O 1
ATOM 754 N N . TYR A 1 97 ? -0.585 15.251 4.296 1.00 81.75 97 TYR A N 1
ATOM 755 C CA . TYR A 1 97 ? 0.223 15.097 3.084 1.00 81.75 97 TYR A CA 1
ATOM 756 C C . TYR A 1 97 ? 0.656 13.652 2.825 1.00 81.75 97 TYR A C 1
ATOM 758 O O . TYR A 1 97 ? 1.035 13.310 1.706 1.00 81.75 97 TYR A O 1
ATOM 766 N N . THR A 1 98 ? 0.635 12.812 3.858 1.00 84.50 98 THR A N 1
ATOM 767 C CA . THR A 1 98 ? 1.304 11.505 3.843 1.00 84.50 98 THR A CA 1
ATOM 768 C C . THR A 1 98 ? 0.382 10.334 4.170 1.00 84.50 98 THR A C 1
ATOM 770 O O . THR A 1 98 ? 0.820 9.186 4.126 1.00 84.50 98 THR A O 1
ATOM 773 N N . SER A 1 99 ? -0.890 10.596 4.472 1.00 88.62 99 SER A N 1
ATOM 774 C CA . SER A 1 99 ? -1.891 9.558 4.686 1.00 88.62 99 SER A CA 1
ATOM 775 C C . SER A 1 99 ? -2.308 8.931 3.360 1.00 88.62 99 SER A C 1
ATOM 777 O O . SER A 1 99 ? -2.734 9.595 2.416 1.00 88.62 99 SER A O 1
ATOM 779 N N . HIS A 1 100 ? -2.268 7.607 3.297 1.00 89.56 100 HIS A N 1
ATOM 780 C CA . HIS A 1 100 ? -2.762 6.875 2.132 1.00 89.56 100 HIS A CA 1
ATOM 781 C C . HIS A 1 100 ? -4.279 6.644 2.197 1.00 89.56 100 HIS A C 1
ATOM 783 O O . HIS A 1 100 ? -4.899 6.195 1.228 1.00 89.56 100 HIS A O 1
ATOM 789 N N . ASN A 1 101 ? -4.907 6.945 3.337 1.00 92.00 101 ASN A N 1
ATOM 790 C CA . ASN A 1 101 ? -6.325 6.712 3.534 1.00 92.00 101 ASN A CA 1
ATOM 791 C C . ASN A 1 101 ? -7.175 7.609 2.623 1.00 92.00 101 ASN A C 1
ATOM 793 O O . ASN A 1 101 ? -7.010 8.824 2.557 1.00 92.00 101 ASN A O 1
ATOM 797 N N . ASN A 1 102 ? -8.146 6.999 1.956 1.00 91.62 102 ASN A N 1
ATOM 798 C CA . ASN A 1 102 ? -9.009 7.575 0.925 1.00 91.62 102 ASN A CA 1
ATOM 799 C C . ASN A 1 102 ? -8.292 8.038 -0.352 1.00 91.62 102 ASN A C 1
ATOM 801 O O . ASN A 1 102 ? -8.935 8.663 -1.198 1.00 91.62 102 ASN A O 1
ATOM 805 N N . MET A 1 103 ? -7.009 7.714 -0.535 1.00 91.38 103 MET A N 1
ATOM 806 C CA . MET A 1 103 ? -6.291 8.058 -1.762 1.00 91.38 103 MET A CA 1
ATOM 807 C C . MET A 1 103 ? -6.679 7.144 -2.920 1.00 91.38 103 MET A C 1
ATOM 809 O O . MET A 1 103 ? -7.077 5.988 -2.729 1.00 91.38 103 MET A O 1
ATOM 813 N N . GLN A 1 104 ? -6.581 7.678 -4.136 1.00 93.00 104 GLN A N 1
ATOM 814 C CA . GLN A 1 104 ? -6.816 6.923 -5.362 1.00 93.00 104 GLN A CA 1
ATOM 815 C C . GLN A 1 104 ? -5.530 6.222 -5.796 1.00 93.00 104 GLN A C 1
ATOM 817 O O . GLN A 1 104 ? -4.432 6.678 -5.499 1.00 93.00 104 GLN A O 1
ATOM 822 N N . PHE A 1 105 ? -5.667 5.106 -6.508 1.00 93.25 105 PHE A N 1
ATOM 823 C CA . PHE A 1 105 ? -4.512 4.408 -7.059 1.00 93.25 105 PHE A CA 1
ATOM 824 C C . PHE A 1 105 ? -3.981 5.129 -8.304 1.00 93.25 105 PHE A C 1
ATOM 826 O O . PHE A 1 105 ? -4.724 5.291 -9.280 1.00 93.25 105 PHE A O 1
ATOM 833 N N . SER A 1 106 ? -2.702 5.491 -8.279 1.00 92.31 106 SER A N 1
ATOM 834 C CA . SER A 1 106 ? -1.983 6.139 -9.379 1.00 92.31 106 SER A CA 1
ATOM 835 C C . SER A 1 106 ? -0.935 5.195 -9.959 1.00 92.31 106 SER A C 1
ATOM 837 O O . SER A 1 106 ? -0.339 4.401 -9.235 1.00 92.31 106 SER A O 1
ATOM 839 N N . THR A 1 107 ? -0.698 5.299 -11.262 1.00 93.50 107 THR A N 1
ATOM 840 C CA . THR A 1 107 ? 0.391 4.645 -12.008 1.00 93.50 107 THR A CA 1
ATOM 841 C C . THR A 1 107 ? 1.032 5.666 -12.942 1.00 93.50 107 THR A C 1
ATOM 843 O O . THR A 1 107 ? 0.465 6.733 -13.166 1.00 93.50 107 THR A O 1
ATOM 846 N N . PHE A 1 108 ? 2.192 5.357 -13.529 1.00 92.19 108 PHE A N 1
ATOM 847 C CA . PHE A 1 108 ? 2.878 6.300 -14.425 1.00 92.19 108 PHE A CA 1
ATOM 848 C C . PHE A 1 108 ? 2.020 6.732 -15.634 1.00 92.19 108 PHE A C 1
ATOM 850 O O . PHE A 1 108 ? 2.220 7.799 -16.192 1.00 92.19 108 PHE A O 1
ATOM 857 N N . ASP A 1 109 ? 1.067 5.902 -16.070 1.00 94.06 109 ASP A N 1
ATOM 858 C CA . ASP A 1 109 ? 0.149 6.184 -17.181 1.00 94.06 109 ASP A CA 1
ATOM 859 C C . ASP A 1 109 ? -1.226 6.705 -16.726 1.00 94.06 109 ASP A C 1
ATOM 861 O O . ASP A 1 109 ? -2.107 6.955 -17.555 1.00 94.06 109 ASP A O 1
ATOM 865 N N . ARG A 1 110 ? -1.432 6.853 -15.412 1.00 91.69 110 ARG A N 1
ATOM 866 C CA . ARG A 1 110 ? -2.669 7.354 -14.815 1.00 91.69 110 ARG A CA 1
ATOM 867 C C . ARG A 1 110 ? -2.381 8.051 -13.491 1.00 91.69 110 ARG A C 1
ATOM 869 O O . ARG A 1 110 ? -2.368 7.419 -12.435 1.00 91.69 110 ARG A O 1
ATOM 876 N N . ASP A 1 111 ? -2.264 9.367 -13.561 1.00 91.38 111 ASP A N 1
ATOM 877 C CA . ASP A 1 111 ? -2.149 10.202 -12.377 1.00 91.38 111 ASP A CA 1
ATOM 878 C C . ASP A 1 111 ? -3.512 10.397 -11.690 1.00 91.38 111 ASP A C 1
ATOM 880 O O . ASP A 1 111 ? -4.516 10.748 -12.321 1.00 91.38 111 ASP A O 1
ATOM 884 N N . ALA A 1 112 ? -3.553 10.105 -10.397 1.00 91.12 112 ALA A N 1
ATOM 885 C CA . ALA A 1 112 ? -4.698 10.303 -9.521 1.00 91.12 112 ALA A CA 1
ATOM 886 C C . ALA A 1 112 ? -4.272 10.759 -8.112 1.00 91.12 112 ALA A C 1
ATOM 888 O O . ALA A 1 112 ? -5.084 10.678 -7.182 1.00 91.12 112 ALA A O 1
ATOM 889 N N . ASP A 1 113 ? -3.022 11.214 -7.957 1.00 87.62 113 ASP A N 1
ATOM 890 C CA . ASP A 1 113 ? -2.526 11.759 -6.696 1.00 87.62 113 ASP A CA 1
ATOM 891 C C . ASP A 1 113 ? -2.918 13.247 -6.553 1.00 87.62 113 ASP A C 1
ATOM 893 O O . ASP A 1 113 ? -3.791 13.738 -7.276 1.00 87.62 113 ASP A O 1
ATOM 897 N N . GLN A 1 114 ? -2.445 13.934 -5.512 1.00 86.38 114 GLN A N 1
ATOM 898 C CA . GLN A 1 114 ? -2.811 15.329 -5.215 1.00 86.38 114 GLN A CA 1
ATOM 899 C C . GLN A 1 114 ? -1.698 16.329 -5.555 1.00 86.38 114 GLN A C 1
ATOM 901 O O . GLN A 1 114 ? -1.802 17.502 -5.184 1.00 86.38 114 GLN A O 1
ATOM 906 N N . TRP A 1 115 ? -0.632 15.886 -6.219 1.00 85.75 115 TRP A N 1
ATOM 907 C CA . TRP A 1 115 ? 0.499 16.724 -6.583 1.00 85.75 115 TRP A CA 1
ATOM 908 C C . TRP A 1 115 ? 0.351 17.267 -8.011 1.00 85.75 115 TRP A C 1
ATOM 910 O O . TRP A 1 115 ? -0.469 16.805 -8.798 1.00 85.75 115 TRP A O 1
ATOM 920 N N . GLU A 1 116 ? 1.099 18.324 -8.338 1.00 85.19 116 GLU A N 1
ATOM 921 C CA . GLU A 1 116 ? 1.096 18.895 -9.696 1.00 85.19 116 GLU A CA 1
ATOM 922 C C . GLU A 1 116 ? 1.943 18.067 -10.678 1.00 85.19 116 GLU A C 1
ATOM 924 O O . GLU A 1 116 ? 1.753 18.159 -11.891 1.00 85.19 116 GLU A O 1
ATOM 929 N N . GLU A 1 117 ? 2.876 17.274 -10.151 1.00 87.69 117 GLU A N 1
ATOM 930 C CA . GLU A 1 117 ? 3.643 16.257 -10.871 1.00 87.69 117 GLU A CA 1
ATOM 931 C C . GLU A 1 117 ? 3.171 14.862 -10.428 1.00 87.69 117 GLU A C 1
ATOM 933 O O . GLU A 1 117 ? 2.490 14.737 -9.416 1.00 87.69 117 GLU A O 1
ATOM 938 N N . SER A 1 118 ? 3.575 13.798 -11.126 1.00 87.38 118 SER A N 1
ATOM 939 C CA . SER A 1 118 ? 3.123 12.445 -10.788 1.00 87.38 118 SER A CA 1
ATOM 940 C C . SER A 1 118 ? 4.073 11.730 -9.823 1.00 87.38 118 SER A C 1
ATOM 942 O O . SER A 1 118 ? 5.225 11.428 -10.157 1.00 87.38 118 SER A O 1
ATOM 944 N N . CYS A 1 119 ? 3.569 11.345 -8.647 1.00 88.06 119 CYS A N 1
ATOM 945 C CA . CYS A 1 119 ? 4.308 10.515 -7.690 1.00 88.06 119 CYS A CA 1
ATOM 946 C C . CYS A 1 119 ? 4.686 9.159 -8.299 1.00 88.06 119 CYS A C 1
ATOM 948 O O . CYS A 1 119 ? 5.788 8.658 -8.074 1.00 88.06 119 CYS A O 1
ATOM 950 N N . ALA A 1 120 ? 3.790 8.573 -9.093 1.00 89.25 120 ALA A N 1
ATOM 951 C CA . ALA A 1 120 ? 4.014 7.274 -9.717 1.00 89.25 120 ALA A CA 1
ATOM 952 C C . ALA A 1 120 ? 5.140 7.312 -10.766 1.00 89.25 120 ALA A C 1
ATOM 954 O O . ALA A 1 120 ? 5.912 6.357 -10.871 1.00 89.25 120 ALA A O 1
ATOM 955 N N . GLU A 1 121 ? 5.284 8.419 -11.504 1.00 88.25 121 GLU A N 1
ATOM 956 C CA . GLU A 1 121 ? 6.422 8.619 -12.412 1.00 88.25 121 GLU A CA 1
ATOM 957 C C . GLU A 1 121 ? 7.743 8.808 -11.651 1.00 88.25 121 GLU A C 1
ATOM 959 O O . GLU A 1 121 ? 8.772 8.259 -12.052 1.00 88.25 121 GLU A O 1
ATOM 964 N N . VAL A 1 122 ? 7.720 9.556 -10.541 1.00 86.12 122 VAL A N 1
ATOM 965 C CA . VAL A 1 122 ? 8.924 9.896 -9.762 1.00 86.12 122 VAL A CA 1
ATOM 966 C C . VAL A 1 122 ? 9.442 8.716 -8.937 1.00 86.12 122 VAL A C 1
ATOM 968 O O . VAL A 1 122 ? 10.650 8.458 -8.914 1.00 86.12 122 VAL A O 1
ATOM 971 N N . TYR A 1 123 ? 8.556 7.995 -8.250 1.00 81.75 123 TYR A N 1
ATOM 972 C CA . TYR A 1 123 ? 8.942 6.899 -7.357 1.00 81.75 123 TYR A CA 1
ATOM 973 C C . TYR A 1 123 ? 9.039 5.551 -8.065 1.00 81.75 123 TYR A C 1
ATOM 975 O O . TYR A 1 123 ? 9.826 4.703 -7.637 1.00 81.75 123 TYR A O 1
ATOM 983 N N . GLY A 1 124 ? 8.327 5.394 -9.182 1.00 83.50 124 GLY A N 1
ATOM 984 C CA . GLY A 1 124 ? 8.285 4.167 -9.960 1.00 83.50 124 GLY A CA 1
ATOM 985 C C . GLY A 1 124 ? 7.424 3.108 -9.279 1.00 83.50 124 GLY A C 1
ATOM 986 O O . GLY A 1 124 ? 7.805 2.536 -8.259 1.00 83.50 124 GLY A O 1
ATOM 987 N N . GLY A 1 125 ? 6.278 2.814 -9.887 1.00 89.69 125 GLY A N 1
ATOM 988 C CA . GLY A 1 125 ? 5.307 1.854 -9.371 1.00 89.69 125 GLY A CA 1
ATOM 989 C C . GLY A 1 125 ? 3.913 2.448 -9.219 1.00 89.69 125 GLY A C 1
ATOM 990 O O . GLY A 1 125 ? 3.703 3.655 -9.311 1.00 89.69 125 GLY A O 1
ATOM 991 N N . GLY A 1 126 ? 2.945 1.560 -9.024 1.00 91.50 126 GLY A N 1
ATOM 992 C CA . GLY A 1 126 ? 1.565 1.908 -8.730 1.00 91.50 126 GLY A CA 1
ATOM 993 C C . GLY A 1 126 ? 1.268 1.858 -7.237 1.00 91.50 126 GLY A C 1
ATOM 994 O O . GLY A 1 126 ? 1.592 0.865 -6.582 1.00 91.50 126 GLY A O 1
ATOM 995 N N . TRP A 1 127 ? 0.623 2.899 -6.710 1.00 92.69 127 TRP A N 1
ATOM 996 C CA . TRP A 1 127 ? 0.231 2.975 -5.300 1.00 92.69 127 TRP A CA 1
ATOM 997 C C . TRP A 1 127 ? -0.924 3.953 -5.061 1.00 92.69 127 TRP A C 1
ATOM 999 O O . TRP A 1 127 ? -1.262 4.768 -5.920 1.00 92.69 127 TRP A O 1
ATOM 1009 N N . TRP A 1 128 ? -1.502 3.908 -3.859 1.00 92.81 128 TRP A N 1
ATOM 1010 C CA . TRP A 1 128 ? -2.415 4.933 -3.347 1.00 92.81 128 TRP A CA 1
ATOM 1011 C C . TRP A 1 128 ? -1.631 6.157 -2.855 1.00 92.81 128 TRP A C 1
ATOM 1013 O O . TRP A 1 128 ? -1.519 6.406 -1.654 1.00 92.81 128 TRP A O 1
ATOM 1023 N N . TYR A 1 129 ? -1.011 6.882 -3.785 1.00 88.94 129 TYR A N 1
ATOM 1024 C CA . TYR A 1 129 ? -0.215 8.070 -3.480 1.00 88.94 129 TYR A CA 1
ATOM 1025 C C . TYR A 1 129 ? -1.100 9.260 -3.084 1.00 88.94 129 TYR A C 1
ATOM 1027 O O . TYR A 1 129 ? -2.171 9.466 -3.653 1.00 88.94 129 TYR A O 1
ATOM 1035 N N . GLN A 1 130 ? -0.621 10.053 -2.122 1.00 85.75 130 GLN A N 1
ATOM 1036 C CA . GLN A 1 130 ? -1.213 11.344 -1.774 1.00 85.75 130 GLN A CA 1
ATOM 1037 C C . GLN A 1 130 ? -0.387 12.487 -2.366 1.00 85.75 130 GLN A C 1
ATOM 1039 O O . GLN A 1 130 ? -0.821 13.147 -3.303 1.00 85.75 130 GLN A O 1
ATOM 1044 N N . LEU A 1 131 ? 0.806 12.702 -1.816 1.00 82.00 131 LEU A N 1
ATOM 1045 C CA . LEU A 1 131 ? 1.788 13.692 -2.245 1.00 82.00 131 LEU A CA 1
ATOM 1046 C C . LEU A 1 131 ? 3.197 13.088 -2.136 1.00 82.00 131 LEU A C 1
ATOM 1048 O O . LEU A 1 131 ? 3.371 12.000 -1.561 1.00 82.00 131 LEU A O 1
ATOM 1052 N N . PRO A 1 132 ? 4.225 13.779 -2.655 1.00 77.00 132 PRO A N 1
ATOM 1053 C CA . PRO A 1 132 ? 5.603 13.429 -2.379 1.00 77.00 132 PRO A CA 1
ATOM 1054 C C . PRO A 1 132 ? 5.851 13.391 -0.880 1.00 77.00 132 PRO A C 1
ATOM 1056 O O . PRO A 1 132 ? 5.655 14.382 -0.182 1.00 77.00 132 PRO A O 1
ATOM 1059 N N . SER A 1 133 ? 6.292 12.243 -0.390 1.00 69.56 133 SER A N 1
ATOM 1060 C CA . SER A 1 133 ? 6.605 12.045 1.018 1.00 69.56 133 SER A CA 1
ATOM 1061 C C . SER A 1 133 ? 7.722 11.024 1.155 1.00 69.56 133 SER A C 1
ATOM 1063 O O . SER A 1 133 ? 7.961 10.226 0.240 1.00 69.56 133 SER A O 1
ATOM 1065 N N . SER A 1 134 ? 8.413 11.019 2.292 1.00 63.12 134 SER A N 1
ATOM 1066 C CA . SER A 1 134 ? 9.357 9.936 2.607 1.00 63.12 134 SER A CA 1
ATOM 1067 C C . SER A 1 134 ? 8.669 8.564 2.644 1.00 63.12 134 SER A C 1
ATOM 1069 O O . SER A 1 134 ? 9.293 7.562 2.304 1.00 63.12 134 SER A O 1
ATOM 1071 N N . GLN A 1 135 ? 7.367 8.525 2.947 1.00 59.69 135 GLN A N 1
ATOM 1072 C CA . GLN A 1 135 ? 6.529 7.326 2.846 1.00 59.69 135 GLN A CA 1
ATOM 1073 C C . GLN A 1 135 ? 6.201 6.985 1.377 1.00 59.69 135 GLN A C 1
ATOM 1075 O O . GLN A 1 135 ? 6.099 5.832 0.993 1.00 59.69 135 GLN A O 1
ATOM 1080 N N . SER A 1 136 ? 6.123 7.958 0.475 1.00 53.41 136 SER A N 1
ATOM 1081 C CA . SER A 1 136 ? 5.993 7.695 -0.967 1.00 53.41 136 SER A CA 1
ATOM 1082 C C . SER A 1 136 ? 7.317 7.197 -1.576 1.00 53.41 136 SER A C 1
ATOM 1084 O O . SER A 1 136 ? 7.315 6.519 -2.602 1.00 53.41 136 SER A O 1
ATOM 1086 N N . GLN A 1 137 ? 8.444 7.477 -0.906 1.00 44.09 137 GLN A N 1
ATOM 1087 C CA . GLN A 1 137 ? 9.791 6.990 -1.219 1.00 44.09 137 GLN A CA 1
ATOM 1088 C C . GLN A 1 137 ? 10.099 5.583 -0.696 1.00 44.09 137 GLN A C 1
ATOM 1090 O O . GLN A 1 137 ? 11.262 5.170 -0.785 1.00 44.09 137 GLN A O 1
ATOM 1095 N N . TRP A 1 138 ? 9.106 4.797 -0.255 1.00 46.66 138 TRP A N 1
ATOM 1096 C CA . TRP A 1 138 ? 9.239 3.336 -0.252 1.00 46.66 138 TRP A CA 1
ATOM 1097 C C . TRP A 1 138 ? 9.363 2.835 -1.705 1.00 46.66 138 TRP A C 1
ATOM 1099 O O . TRP A 1 138 ? 8.535 2.082 -2.212 1.00 46.66 138 TRP A O 1
ATOM 1109 N N . ARG A 1 139 ? 10.435 3.240 -2.402 1.00 35.91 139 ARG A N 1
ATOM 1110 C CA . ARG A 1 139 ? 11.087 2.435 -3.422 1.00 35.91 139 ARG A CA 1
ATOM 1111 C C . ARG A 1 139 ? 11.097 1.036 -2.850 1.00 35.91 139 ARG A C 1
ATOM 1113 O O . ARG A 1 139 ? 11.730 0.843 -1.819 1.00 35.91 139 ARG A O 1
ATOM 1120 N N . LEU A 1 140 ? 10.323 0.144 -3.459 1.00 39.19 140 LEU A N 1
ATOM 1121 C CA . LEU A 1 140 ? 10.709 -1.166 -3.991 1.00 39.19 140 LEU A CA 1
ATOM 1122 C C . LEU A 1 140 ? 12.070 -1.722 -3.509 1.00 39.19 140 LEU A C 1
ATOM 1124 O O . LEU A 1 140 ? 12.870 -2.221 -4.294 1.00 39.19 140 LEU A O 1
ATOM 1128 N N . LEU A 1 141 ? 12.361 -1.613 -2.218 1.00 31.86 141 LEU A N 1
ATOM 1129 C CA . LEU A 1 141 ? 13.274 -2.460 -1.488 1.00 31.86 141 LEU A CA 1
ATOM 1130 C C . LEU A 1 141 ? 12.455 -3.723 -1.218 1.00 31.86 141 LEU A C 1
ATOM 1132 O O . LEU A 1 141 ? 11.265 -3.615 -0.918 1.00 31.86 141 LEU A O 1
ATOM 1136 N N . PRO A 1 142 ? 13.036 -4.904 -1.440 1.00 32.03 142 PRO A N 1
ATOM 1137 C CA . PRO A 1 142 ? 12.311 -6.126 -1.766 1.00 32.03 142 PRO A CA 1
ATOM 1138 C C . PRO A 1 142 ? 11.567 -6.648 -0.532 1.00 32.03 142 PRO A C 1
ATOM 1140 O O . PRO A 1 142 ? 12.079 -7.516 0.162 1.00 32.03 142 PRO A O 1
ATOM 1143 N N . LEU A 1 143 ? 10.407 -6.077 -0.204 1.00 38.09 143 LEU A N 1
ATOM 11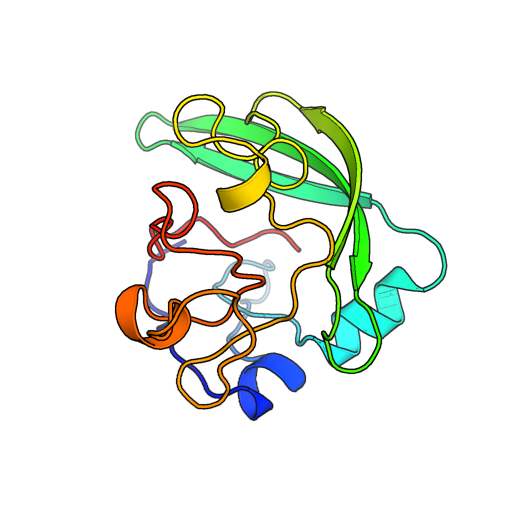44 C CA . LEU A 1 143 ? 9.626 -6.421 0.990 1.00 38.09 143 LEU A CA 1
ATOM 1145 C C . LEU A 1 143 ? 8.102 -6.388 0.759 1.00 38.09 143 LEU A C 1
ATOM 1147 O O . LEU A 1 143 ? 7.339 -6.328 1.715 1.00 38.09 143 LEU A O 1
ATOM 1151 N N . TRP A 1 144 ? 7.634 -6.507 -0.489 1.00 38.38 144 TRP A N 1
ATOM 1152 C CA . TRP A 1 144 ? 6.233 -6.847 -0.768 1.00 38.38 144 TRP A CA 1
ATOM 1153 C C . TRP A 1 144 ? 6.088 -8.331 -1.084 1.00 38.38 144 TRP A C 1
ATOM 1155 O O . TRP A 1 144 ? 6.274 -8.785 -2.210 1.00 38.38 144 TRP A O 1
ATOM 1165 N N . GLY A 1 145 ? 5.747 -9.088 -0.056 1.00 33.19 145 GLY A N 1
ATOM 1166 C CA . GLY A 1 145 ? 5.445 -10.502 -0.147 1.00 33.19 145 GLY A CA 1
ATOM 1167 C C . GLY A 1 145 ? 4.803 -10.888 1.160 1.00 33.19 145 GLY A C 1
ATOM 1168 O O . GLY A 1 145 ? 5.487 -11.358 2.056 1.00 33.19 145 GLY A O 1
ATOM 1169 N N . LEU A 1 146 ? 3.519 -10.552 1.253 1.00 32.41 146 LEU A N 1
ATOM 1170 C CA . LEU A 1 146 ? 2.458 -11.284 1.938 1.00 32.41 146 LEU A CA 1
ATOM 1171 C C . LEU A 1 146 ? 1.161 -10.481 1.762 1.00 32.41 146 LEU A C 1
ATOM 1173 O O . LEU A 1 146 ? 0.834 -9.581 2.531 1.00 32.41 146 LEU A O 1
ATOM 1177 N N . LEU A 1 147 ? 0.460 -10.811 0.680 1.00 31.31 147 LEU A N 1
ATOM 1178 C CA . LEU A 1 147 ? -0.997 -10.849 0.600 1.00 31.31 147 LEU A CA 1
ATOM 1179 C C . LEU A 1 147 ? -1.381 -12.219 0.040 1.00 31.31 147 LEU A C 1
ATOM 1181 O O . LEU A 1 147 ? -0.623 -12.713 -0.824 1.00 31.31 147 LEU A O 1
#

Secondary structure (DSSP, 8-state):
--S-S-----HHHHHH-EEEE-TTS-EEEE--HHHHHHHTTT-EEEEEEEE-TT--EEEEEEEEEEPGGG--EEEEEEEESS--TTTT--TTT-HHHH--TTPPPBBTTB--SSSSS-HHHHHTS-B---SS-TTTT----S-----

InterPro domains:
  IPR002181 Fibrinogen, alpha/beta/gamma chain, C-terminal globular domain [PF00147] (1-130)
  IPR002181 Fibrinogen, alpha/beta/gamma chain, C-terminal globular domain [PS51406] (1-129)
  IPR002181 Fibrinogen, alpha/beta/gamma chain, C-terminal globular domain [SM00186] (1-143)
  IPR014716 Fibrinogen, alpha/beta/gamma chain, C-terminal globular, subdomain 1 [G3DSA:3.90.215.10] (1-98)
  IPR036056 Fibrinogen-like, C-terminal [SSF56496] (1-130)
  IPR037579 Fibrinogen/angiopoietin-like [PTHR47221] (1-130)

Foldseek 3Di:
DPLPDFQQDDLVCLQCKDWDADPVLDTDIRNHLVVQQVVLPVWDKDKAWFADPVRDIKIKIWGWHQDPSSQFTATDDIDMDPDDCQQFNDPVVGSQQRHLGGAGKAHPNGARECDPDRLNVVQPHIDSHHHDDVSSNPPPPPRPRDD

Radius of gyration: 14.64 Å; chains: 1; bounding box: 37×43×33 Å